Protein AF-A0A971F0G2-F1 (afdb_monomer)

Secondary structure (DSSP, 8-state):
---TTTT-----------S-EEPP----HHHHHHHHHHHHHHHHHHHHTTPPPEEEEPP-SEEPPHHHHHHHHHHHHHTSS-EEEEHHHHS-GGGS-TTTSBSSSS-B-HHHHHHHHHHHHHHHHHHH---PPTT--HHHHHHHHHHHHHHHT-

Solvent-accessible surface area (backbone atoms only — not comparable to full-atom values): 9104 Å² total; per-residue (Å²): 130,85,68,65,54,74,87,59,81,91,37,83,52,65,34,67,54,86,77,70,44,72,48,91,75,85,84,50,67,70,59,49,53,53,51,51,54,50,52,48,53,51,38,53,50,27,62,74,69,74,44,90,49,74,48,70,41,77,56,50,40,52,31,77,51,68,70,59,52,50,51,50,51,52,58,53,55,71,67,73,60,56,50,78,48,56,32,56,69,80,54,40,65,90,83,49,57,45,70,59,20,17,44,46,60,60,41,59,8,53,65,29,44,52,58,49,50,54,54,51,52,51,48,37,37,74,77,65,66,54,71,88,70,82,91,60,65,61,70,58,54,48,52,29,50,51,50,52,55,53,62,73,72,110

Nearest PDB structures (foldseek):
  1m0w-assembly1_A  TM=6.008E-01  e=3.424E+00  Saccharomyces cerevisiae
  5dn6-assembly1_A  TM=6.210E-01  e=9.211E+00  Paracoccus denitrificans
  1cnz-assembly1_B  TM=3.402E-01  e=2.462E+00  Salmonella enterica subsp. enterica serovar Typhimurium

Radius of gyration: 17.77 Å; Cα contacts (8 Å, |Δi|>4): 150; chains: 1; bounding box: 41×36×45 Å

Sequence (154 aa):
GTDINAGYTFLSGIEKQDEWVYRHVTFNEDEYIRNLEYLSKISDLCRQEEIELVFFIAPSFSRVEPSYLNRLSLDISALGYANYSDHNILYPQDNIDKSSHFFDILHFNCYGAKKYSEFLSELFVSDYGLSETEGENTALWQARADNFLYMLMQ

pLDDT: mean 92.65, std 4.65, range [65.44, 97.81]

Structure (mmCIF, N/CA/C/O backbone):
data_AF-A0A971F0G2-F1
#
_entry.id   AF-A0A971F0G2-F1
#
loop_
_atom_site.group_PDB
_atom_site.id
_atom_site.type_symbol
_atom_site.label_atom_id
_atom_site.label_alt_id
_atom_site.label_comp_id
_atom_site.label_asym_id
_atom_site.label_entity_id
_atom_site.label_seq_id
_atom_site.pdbx_PDB_ins_code
_atom_site.Cartn_x
_atom_site.Cartn_y
_atom_site.Cartn_z
_atom_site.occupancy
_atom_site.B_iso_or_equiv
_atom_site.auth_seq_id
_atom_site.auth_comp_id
_atom_site.auth_asym_id
_atom_site.auth_atom_id
_atom_site.pdbx_PDB_model_num
ATOM 1 N N . GLY A 1 1 ? 2.979 -10.123 24.899 1.00 65.44 1 GLY A N 1
ATOM 2 C CA . GLY A 1 1 ? 3.341 -8.737 25.253 1.00 65.44 1 GLY A CA 1
ATOM 3 C C . GLY A 1 1 ? 2.678 -7.805 24.267 1.00 65.44 1 GLY A C 1
ATOM 4 O O . GLY A 1 1 ? 2.283 -8.280 23.209 1.00 65.44 1 GLY A O 1
ATOM 5 N N . THR A 1 2 ? 2.516 -6.529 24.605 1.00 83.81 2 THR A N 1
ATOM 6 C CA . THR A 1 2 ? 2.000 -5.536 23.656 1.00 83.81 2 THR A CA 1
ATOM 7 C C . THR A 1 2 ? 3.009 -5.338 22.532 1.00 83.81 2 THR A C 1
ATOM 9 O O . THR A 1 2 ? 4.184 -5.106 22.804 1.00 83.81 2 THR A O 1
ATOM 12 N N . ASP A 1 3 ? 2.560 -5.454 21.285 1.00 91.06 3 ASP A N 1
ATOM 13 C CA . ASP A 1 3 ? 3.394 -5.160 20.125 1.00 91.06 3 ASP A CA 1
ATOM 14 C C . ASP A 1 3 ? 3.617 -3.642 20.016 1.00 91.06 3 ASP A C 1
ATOM 16 O O . ASP A 1 3 ? 2.683 -2.875 19.743 1.00 91.06 3 ASP A O 1
ATOM 20 N N . ILE A 1 4 ? 4.860 -3.218 20.270 1.00 94.12 4 ILE A N 1
ATOM 21 C CA . ILE A 1 4 ? 5.289 -1.814 20.231 1.00 94.12 4 ILE A CA 1
ATOM 22 C C . ILE A 1 4 ? 5.387 -1.264 18.805 1.00 94.12 4 ILE A C 1
ATOM 24 O O . ILE A 1 4 ? 5.441 -0.054 18.624 1.00 94.12 4 ILE A O 1
ATOM 28 N N . ASN A 1 5 ? 5.372 -2.132 17.794 1.00 91.44 5 ASN A N 1
ATOM 29 C CA . ASN A 1 5 ? 5.403 -1.719 16.399 1.00 91.44 5 ASN A CA 1
ATOM 30 C C . ASN A 1 5 ? 4.021 -1.778 15.741 1.00 91.44 5 ASN A C 1
ATOM 32 O O . ASN A 1 5 ? 3.866 -1.268 14.639 1.00 91.44 5 ASN A O 1
ATOM 36 N N . ALA A 1 6 ? 3.014 -2.376 16.387 1.00 90.25 6 ALA A N 1
ATOM 37 C CA . ALA A 1 6 ? 1.682 -2.567 15.803 1.00 90.25 6 ALA A CA 1
ATOM 38 C C . ALA A 1 6 ? 1.731 -3.214 14.400 1.00 90.25 6 ALA A C 1
ATOM 40 O O . ALA A 1 6 ? 1.070 -2.762 13.469 1.00 90.25 6 ALA A O 1
ATOM 41 N N . GLY A 1 7 ? 2.567 -4.241 14.235 1.00 89.75 7 GLY A N 1
ATOM 42 C CA . GLY A 1 7 ? 2.808 -4.920 12.963 1.00 89.75 7 GLY A CA 1
ATOM 43 C C . GLY A 1 7 ? 3.747 -4.184 12.000 1.00 89.75 7 GLY A C 1
ATOM 44 O O . GLY A 1 7 ? 4.061 -4.719 10.939 1.00 89.75 7 GLY A O 1
ATOM 45 N N . TYR A 1 8 ? 4.235 -2.988 12.345 1.00 91.00 8 TYR A N 1
ATOM 46 C CA . TYR A 1 8 ? 5.175 -2.241 11.514 1.00 91.00 8 TYR A CA 1
ATOM 47 C C . TYR A 1 8 ? 6.570 -2.887 11.497 1.00 91.00 8 TYR A C 1
ATOM 49 O O . TYR A 1 8 ? 7.136 -3.234 12.534 1.00 91.00 8 TYR A O 1
ATOM 57 N N . THR A 1 9 ? 7.161 -3.002 10.307 1.00 92.69 9 THR A N 1
ATOM 58 C CA . THR A 1 9 ? 8.561 -3.413 10.138 1.00 92.69 9 THR A CA 1
ATOM 59 C C . THR A 1 9 ? 9.401 -2.180 9.830 1.00 92.69 9 THR A C 1
ATOM 61 O O . THR A 1 9 ? 9.249 -1.574 8.771 1.00 92.69 9 THR A O 1
ATOM 64 N N . PHE A 1 10 ? 10.286 -1.799 10.753 1.00 93.69 10 PHE A N 1
ATOM 65 C CA . PHE A 1 10 ? 11.157 -0.642 10.566 1.00 93.69 10 PHE A CA 1
ATOM 66 C C . PHE A 1 10 ? 12.281 -0.963 9.573 1.00 93.69 10 PHE A C 1
ATOM 68 O O . PHE A 1 10 ? 13.113 -1.834 9.821 1.00 93.69 10 PHE A O 1
ATOM 75 N N . LEU A 1 11 ? 12.309 -0.227 8.462 1.00 95.38 11 LEU A N 1
ATOM 76 C CA . LEU A 1 11 ? 13.329 -0.315 7.421 1.00 95.38 11 LEU A CA 1
ATOM 77 C C . LEU A 1 11 ? 13.944 1.073 7.232 1.00 95.38 11 LEU A C 1
ATOM 79 O O . LEU A 1 11 ? 13.264 1.969 6.747 1.00 95.38 11 LEU A O 1
ATOM 83 N N . SER A 1 12 ? 15.207 1.271 7.612 1.00 95.44 12 SER A N 1
ATOM 84 C CA . SER A 1 12 ? 15.922 2.552 7.439 1.00 95.44 12 SER A CA 1
ATOM 85 C C . SER A 1 12 ? 16.912 2.560 6.275 1.00 95.44 12 SER A C 1
ATOM 87 O O . SER A 1 12 ? 17.456 3.612 5.945 1.00 95.44 12 SER A O 1
ATOM 89 N N . GLY A 1 13 ? 17.150 1.402 5.650 1.00 96.38 13 GLY A N 1
ATOM 90 C CA . GLY A 1 13 ? 18.004 1.294 4.470 1.00 96.38 13 GLY A CA 1
ATOM 91 C C . GLY A 1 13 ? 17.521 2.215 3.349 1.00 96.38 13 GLY A C 1
ATOM 92 O O . GLY A 1 13 ? 16.318 2.381 3.144 1.00 96.38 13 GLY A O 1
ATOM 93 N N . ILE A 1 14 ? 18.472 2.829 2.648 1.00 97.06 14 ILE A N 1
ATOM 94 C CA . ILE A 1 14 ? 18.205 3.694 1.502 1.00 97.06 14 ILE A CA 1
ATOM 95 C C . ILE A 1 14 ? 18.793 3.031 0.264 1.00 97.06 14 ILE A C 1
ATOM 97 O O . ILE A 1 14 ? 20.012 2.898 0.144 1.00 97.06 14 ILE A O 1
ATOM 101 N N . GLU A 1 15 ? 17.921 2.678 -0.670 1.00 97.06 15 GLU A N 1
ATOM 102 C CA . GLU A 1 15 ? 18.293 2.307 -2.026 1.00 97.06 15 GLU A CA 1
ATOM 103 C C . GLU A 1 15 ? 17.760 3.369 -2.985 1.00 97.06 15 GLU A C 1
ATOM 105 O O . GLU A 1 15 ? 16.548 3.528 -3.164 1.00 97.06 15 GLU A O 1
ATOM 110 N N . LYS A 1 16 ? 18.681 4.115 -3.600 1.00 96.44 16 LYS A N 1
ATOM 111 C CA . LYS A 1 16 ? 18.331 5.113 -4.608 1.00 96.44 16 LYS A CA 1
ATOM 112 C C . LYS A 1 16 ? 17.656 4.426 -5.795 1.00 96.44 16 LYS A C 1
ATOM 114 O O . LYS A 1 16 ? 18.217 3.508 -6.382 1.00 96.44 16 LYS A O 1
ATOM 119 N N . GLN A 1 17 ? 16.512 4.966 -6.190 1.00 95.50 17 GLN A N 1
ATOM 120 C CA . GLN A 1 17 ? 15.766 4.561 -7.371 1.00 95.50 17 GLN A CA 1
ATOM 121 C C . GLN A 1 17 ? 16.027 5.528 -8.536 1.00 95.50 17 GLN A C 1
ATOM 123 O O . GLN A 1 17 ? 16.241 6.730 -8.335 1.00 95.50 17 GLN A O 1
ATOM 128 N N . ASP A 1 18 ? 15.997 5.002 -9.761 1.00 91.38 18 ASP A N 1
ATOM 129 C CA . ASP A 1 18 ? 16.176 5.780 -10.990 1.00 91.38 18 ASP A CA 1
ATOM 130 C C . ASP A 1 18 ? 14.828 6.071 -11.664 1.00 91.38 18 ASP A C 1
ATOM 132 O O . ASP A 1 18 ? 14.081 6.925 -11.188 1.00 91.38 18 ASP A O 1
ATOM 136 N N . GLU A 1 19 ? 14.519 5.411 -12.776 1.00 90.94 19 GLU A N 1
ATOM 137 C CA . GLU A 1 19 ? 13.205 5.454 -13.414 1.00 90.94 19 GLU A CA 1
ATOM 138 C C . GLU A 1 19 ? 12.422 4.202 -13.033 1.00 90.94 19 GLU A C 1
ATOM 140 O O . GLU A 1 19 ? 13.000 3.146 -12.764 1.00 90.94 19 GLU A O 1
ATOM 145 N N . TRP A 1 20 ? 11.097 4.315 -12.998 1.00 92.56 20 TRP A N 1
ATOM 146 C CA . TRP A 1 20 ? 10.272 3.137 -12.779 1.00 92.56 20 TRP A CA 1
ATOM 147 C C . TRP A 1 20 ? 10.340 2.210 -13.996 1.00 92.56 20 TRP A C 1
ATOM 149 O O . TRP A 1 20 ? 10.495 2.642 -15.139 1.00 92.56 20 TRP A O 1
ATOM 159 N N . VAL A 1 21 ? 10.185 0.917 -13.742 1.00 94.94 21 VAL A N 1
ATOM 160 C CA . VAL A 1 21 ? 10.173 -0.134 -14.758 1.00 94.94 21 VAL A CA 1
ATOM 161 C C . VAL A 1 21 ? 8.934 -0.996 -14.591 1.00 94.94 21 VAL A C 1
ATOM 163 O O . VAL A 1 21 ? 8.410 -1.136 -13.485 1.00 94.94 21 VAL A O 1
ATOM 166 N N . TYR A 1 22 ? 8.471 -1.612 -15.676 1.00 95.69 22 TYR A N 1
ATOM 167 C CA . TYR A 1 22 ? 7.523 -2.712 -15.552 1.00 95.69 22 TYR A CA 1
ATOM 168 C C . TYR A 1 22 ? 8.260 -3.967 -15.103 1.00 95.69 22 TYR A C 1
ATOM 170 O O . TYR A 1 22 ? 9.255 -4.380 -15.701 1.00 95.69 22 TYR A O 1
ATOM 178 N N . ARG A 1 23 ? 7.776 -4.563 -14.018 1.00 92.25 23 ARG A N 1
ATOM 179 C CA . ARG A 1 23 ? 8.337 -5.783 -13.457 1.00 92.25 23 ARG A CA 1
ATOM 180 C C . ARG A 1 23 ? 7.974 -6.965 -14.343 1.00 92.25 23 ARG A C 1
ATOM 182 O O . ARG A 1 23 ? 6.845 -7.066 -14.822 1.00 92.25 23 ARG A O 1
ATOM 189 N N . HIS A 1 24 ? 8.908 -7.894 -14.511 1.00 90.50 24 HIS A N 1
ATOM 190 C CA . HIS A 1 24 ? 8.592 -9.152 -15.170 1.00 90.50 24 HIS A CA 1
ATOM 191 C C . HIS A 1 24 ? 7.642 -9.966 -14.285 1.00 90.50 24 HIS A C 1
ATOM 193 O O . HIS A 1 24 ? 7.992 -10.341 -13.166 1.00 90.50 24 HIS A O 1
ATOM 199 N N . VAL A 1 25 ? 6.439 -10.233 -14.788 1.00 87.19 25 VAL A N 1
ATOM 200 C CA . VAL A 1 25 ? 5.451 -11.082 -14.121 1.00 87.19 25 VAL A CA 1
ATOM 201 C C . VAL A 1 25 ? 5.457 -12.443 -14.803 1.00 87.19 25 VAL A C 1
ATOM 203 O O . VAL A 1 25 ? 5.075 -12.565 -15.966 1.00 87.19 25 VAL A O 1
ATOM 206 N N . THR A 1 26 ? 5.868 -13.480 -14.076 1.00 91.38 26 THR A N 1
ATOM 207 C CA . THR A 1 26 ? 5.596 -14.862 -14.482 1.00 91.38 26 THR A CA 1
ATOM 208 C C . THR A 1 26 ? 4.176 -15.194 -14.050 1.00 91.38 26 THR A C 1
ATOM 210 O O . THR A 1 26 ? 3.933 -15.513 -12.889 1.00 91.38 26 THR A O 1
ATOM 213 N N . PHE A 1 27 ? 3.223 -15.039 -14.967 1.00 91.12 27 PHE A N 1
ATOM 214 C CA . PHE A 1 27 ? 1.820 -15.270 -14.652 1.00 91.12 27 PHE A CA 1
ATOM 215 C C . PHE A 1 27 ? 1.564 -16.757 -14.385 1.00 91.12 27 PHE A C 1
ATOM 217 O O . PHE A 1 27 ? 1.852 -17.608 -15.226 1.00 91.12 27 PHE A O 1
ATOM 224 N N . ASN A 1 28 ? 1.000 -17.049 -13.216 1.00 95.19 28 ASN A N 1
ATOM 225 C CA . ASN A 1 28 ? 0.535 -18.371 -12.829 1.00 95.19 28 ASN A CA 1
ATOM 226 C C . ASN A 1 28 ? -0.981 -18.306 -12.620 1.00 95.19 28 ASN A C 1
ATOM 228 O O . ASN A 1 28 ? -1.458 -17.642 -11.700 1.00 95.19 28 ASN A O 1
ATOM 232 N N . GLU A 1 29 ? -1.727 -18.974 -13.497 1.00 95.31 29 GLU A N 1
ATOM 233 C CA . GLU A 1 29 ? -3.189 -18.928 -13.493 1.00 95.31 29 GLU A CA 1
ATOM 234 C C . GLU A 1 29 ? -3.796 -19.580 -12.246 1.00 95.31 29 GLU A C 1
ATOM 236 O O . GLU A 1 29 ? -4.698 -19.001 -11.644 1.00 95.31 29 GLU A O 1
ATOM 241 N N . ASP A 1 30 ? -3.255 -20.715 -11.797 1.00 97.81 30 ASP A N 1
ATOM 242 C CA . ASP A 1 30 ? -3.746 -21.418 -10.606 1.00 97.81 30 ASP A CA 1
ATOM 243 C C . ASP A 1 30 ? -3.546 -20.573 -9.341 1.00 97.81 30 ASP A C 1
ATOM 245 O O . ASP A 1 30 ? -4.424 -20.485 -8.480 1.00 97.81 30 ASP A O 1
ATOM 249 N N . GLU A 1 31 ? -2.392 -19.911 -9.227 1.00 96.94 31 GLU A N 1
ATOM 250 C CA . GLU A 1 31 ? -2.120 -18.995 -8.119 1.00 96.94 31 GLU A CA 1
ATOM 251 C C . GLU A 1 31 ? -3.012 -17.754 -8.176 1.00 96.94 31 GLU A C 1
ATOM 253 O O . GLU A 1 31 ? -3.516 -17.312 -7.142 1.00 96.94 31 GLU A O 1
ATOM 258 N N . TYR A 1 32 ? -3.249 -17.219 -9.372 1.00 95.94 32 TYR A N 1
ATOM 259 C CA . TYR A 1 32 ? -4.140 -16.084 -9.564 1.00 95.94 32 TYR A CA 1
ATOM 260 C C . TYR A 1 32 ? -5.577 -16.408 -9.140 1.00 95.94 32 TYR A C 1
ATOM 262 O O . TYR A 1 32 ? -6.161 -15.665 -8.350 1.00 95.94 32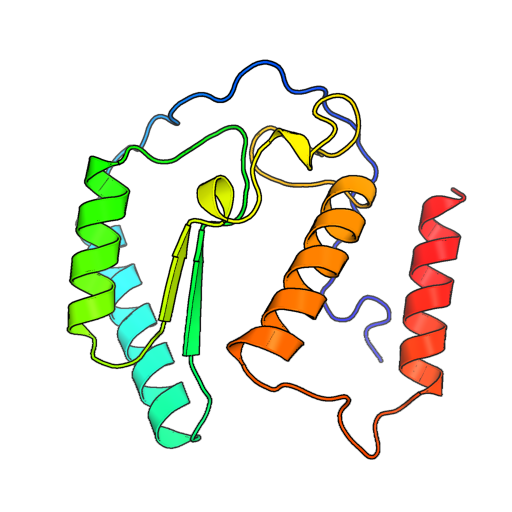 TYR A O 1
ATOM 270 N N . ILE A 1 33 ? -6.121 -17.543 -9.593 1.00 96.12 33 ILE A N 1
ATOM 271 C CA . ILE A 1 33 ? -7.464 -18.011 -9.220 1.00 96.12 33 ILE A CA 1
ATOM 272 C C . ILE A 1 33 ? -7.551 -18.221 -7.709 1.00 96.12 33 ILE A C 1
ATOM 274 O O . ILE A 1 33 ? -8.469 -17.710 -7.070 1.00 96.12 33 ILE A O 1
ATOM 278 N N . ARG A 1 34 ? -6.557 -18.885 -7.108 1.00 97.69 34 ARG A N 1
ATOM 279 C CA . ARG A 1 34 ? -6.504 -19.076 -5.654 1.00 97.69 34 ARG A CA 1
ATOM 280 C C . ARG A 1 34 ? -6.499 -17.742 -4.902 1.00 97.69 34 ARG A C 1
ATOM 282 O O . ARG A 1 34 ? -7.178 -17.607 -3.888 1.00 97.69 34 ARG A O 1
ATOM 289 N N . ASN A 1 35 ? -5.750 -16.748 -5.376 1.00 96.31 35 ASN A N 1
ATOM 290 C CA . ASN A 1 35 ? -5.720 -15.426 -4.752 1.00 96.31 35 ASN A CA 1
ATOM 291 C C . ASN A 1 35 ? -7.075 -14.712 -4.878 1.00 96.31 35 ASN A C 1
ATOM 293 O O . ASN A 1 35 ? -7.534 -14.128 -3.898 1.00 96.31 35 ASN A O 1
ATOM 297 N N . LEU A 1 36 ? -7.756 -14.821 -6.025 1.00 95.38 36 LEU A N 1
ATOM 298 C CA . LEU A 1 36 ? -9.120 -14.305 -6.192 1.00 95.38 36 LEU A CA 1
ATOM 299 C C . LEU A 1 36 ? -10.122 -14.985 -5.247 1.00 95.38 36 LEU A C 1
ATOM 301 O O . LEU A 1 36 ? -10.965 -14.304 -4.667 1.00 95.38 36 LEU A O 1
ATOM 305 N N . GLU A 1 37 ? -10.008 -16.295 -5.015 1.00 96.25 37 GLU A N 1
ATOM 306 C CA . GLU A 1 37 ? -10.850 -16.993 -4.032 1.00 96.25 37 GLU A CA 1
ATOM 307 C C . GLU A 1 37 ? -10.663 -16.433 -2.614 1.00 96.25 37 GLU A C 1
ATOM 309 O O . GLU A 1 37 ? -11.630 -16.290 -1.864 1.00 96.25 37 GLU A O 1
ATOM 314 N N . TYR A 1 38 ? -9.429 -16.099 -2.224 1.00 96.50 38 TYR A N 1
ATOM 315 C CA . TYR A 1 38 ? -9.172 -15.466 -0.930 1.00 96.50 38 TYR A CA 1
ATOM 316 C C . TYR A 1 38 ? -9.668 -14.021 -0.874 1.00 96.50 38 TYR A C 1
ATOM 318 O O . TYR A 1 38 ? -10.232 -13.632 0.148 1.00 96.50 38 TYR A O 1
ATOM 326 N N . LEU A 1 39 ? -9.541 -13.253 -1.958 1.00 94.62 39 LEU A N 1
ATOM 327 C CA . LEU A 1 39 ? -10.135 -11.916 -2.043 1.00 94.62 39 LEU A CA 1
ATOM 328 C C . LEU A 1 39 ? -11.662 -11.968 -1.909 1.00 94.62 39 LEU A C 1
ATOM 330 O O . LEU A 1 39 ? -12.231 -11.143 -1.195 1.00 94.62 39 LEU A O 1
ATOM 334 N N . SER A 1 40 ? -12.320 -12.972 -2.497 1.00 94.56 40 SER A N 1
ATOM 335 C CA . SER A 1 40 ? -13.757 -13.202 -2.302 1.00 94.56 40 SER A CA 1
ATOM 336 C C . SER A 1 40 ? -14.085 -13.490 -0.837 1.00 94.56 40 SER A C 1
ATOM 338 O O . SER A 1 40 ? -14.992 -12.874 -0.291 1.00 94.56 40 SER A O 1
ATOM 340 N N . LYS A 1 41 ? -13.321 -14.362 -0.163 1.00 96.19 41 LYS A N 1
ATOM 341 C CA . LYS A 1 41 ? -13.534 -14.673 1.266 1.00 96.19 41 LYS A CA 1
ATOM 342 C C . LYS A 1 41 ? -13.362 -13.447 2.165 1.00 96.19 41 LYS A C 1
ATOM 344 O O . LYS A 1 41 ? -14.132 -13.280 3.105 1.00 96.19 41 LYS A O 1
ATOM 349 N N . ILE A 1 42 ? -12.371 -12.599 1.881 1.00 95.31 42 ILE A N 1
ATOM 350 C CA . ILE A 1 42 ? -12.167 -11.330 2.596 1.00 95.31 42 ILE A CA 1
ATOM 351 C C . ILE A 1 42 ? -13.351 -10.393 2.342 1.00 95.31 42 ILE A C 1
ATOM 353 O O . ILE A 1 42 ? -13.895 -9.838 3.289 1.00 95.31 42 ILE A O 1
ATOM 357 N N . SER A 1 43 ? -13.795 -10.275 1.089 1.00 94.25 43 SER A N 1
ATOM 358 C CA . SER A 1 43 ? -14.943 -9.439 0.712 1.00 94.25 43 SER A CA 1
ATOM 359 C C . SER A 1 43 ? -16.234 -9.891 1.392 1.00 94.25 43 SER A C 1
ATOM 361 O O . SER A 1 43 ? -16.989 -9.059 1.889 1.00 94.25 43 SER A O 1
ATOM 363 N N . ASP A 1 44 ? -16.474 -11.200 1.464 1.00 94.88 44 ASP A N 1
ATOM 364 C CA . ASP A 1 44 ? -17.641 -11.761 2.143 1.00 94.88 44 ASP A CA 1
ATOM 365 C C . ASP A 1 44 ? -17.594 -11.515 3.652 1.00 94.88 44 ASP A C 1
ATOM 367 O O . ASP A 1 44 ? -18.614 -11.135 4.225 1.00 94.88 44 ASP A O 1
ATOM 371 N N . LEU A 1 45 ? -16.426 -11.670 4.285 1.00 96.38 45 LEU A N 1
ATOM 372 C CA . LEU A 1 45 ? -16.250 -11.358 5.704 1.00 96.38 45 LEU A CA 1
ATOM 373 C C . LEU A 1 45 ? -16.481 -9.869 5.979 1.00 96.38 45 LEU A C 1
ATOM 375 O O . LEU A 1 45 ? -17.253 -9.525 6.866 1.00 96.38 45 LEU A O 1
ATOM 379 N N . CYS A 1 46 ? -15.863 -8.982 5.197 1.00 95.31 46 CYS A N 1
ATOM 380 C CA . CYS A 1 46 ? -16.056 -7.542 5.338 1.00 95.31 46 CYS A CA 1
ATOM 381 C C . CYS A 1 46 ? -17.532 -7.159 5.171 1.00 95.31 46 CYS A C 1
ATOM 383 O O . CYS A 1 46 ? -18.058 -6.397 5.971 1.00 95.31 46 CYS A O 1
ATOM 385 N N . ARG A 1 47 ? -18.241 -7.765 4.210 1.00 93.12 47 ARG A N 1
ATOM 386 C CA . ARG A 1 47 ? -19.684 -7.553 4.036 1.00 93.12 47 ARG A CA 1
ATOM 387 C C . ARG A 1 47 ? -20.501 -8.047 5.235 1.00 93.12 47 ARG A C 1
ATOM 389 O O . ARG A 1 47 ? -21.466 -7.389 5.606 1.00 93.12 47 ARG A O 1
ATOM 396 N N . GLN A 1 48 ? -20.154 -9.202 5.807 1.00 96.12 48 GLN A N 1
ATOM 397 C CA . GLN A 1 48 ? -20.832 -9.774 6.980 1.00 96.12 48 GLN A CA 1
ATOM 398 C C . GLN A 1 48 ? -20.649 -8.918 8.236 1.00 96.12 48 GLN A C 1
ATOM 400 O O . GLN A 1 48 ? -21.589 -8.780 9.011 1.00 96.12 48 GLN A O 1
ATOM 405 N N . GLU A 1 49 ? -19.461 -8.342 8.406 1.00 96.81 49 GLU A N 1
ATOM 406 C CA . GLU A 1 49 ? -19.081 -7.533 9.568 1.00 96.81 49 GLU A CA 1
ATOM 407 C C . GLU A 1 49 ? -19.292 -6.024 9.342 1.00 96.81 49 GLU A C 1
ATOM 409 O O . GLU A 1 49 ? -18.851 -5.214 10.152 1.00 96.81 49 GLU A O 1
ATOM 414 N N . GLU A 1 50 ? -19.940 -5.637 8.237 1.00 93.56 50 GLU A N 1
ATOM 415 C CA . GLU A 1 50 ? -20.191 -4.237 7.857 1.00 93.56 50 GLU A CA 1
ATOM 416 C C . GLU A 1 50 ? -18.906 -3.377 7.780 1.00 93.56 50 GLU A C 1
ATOM 418 O O . GLU A 1 50 ? -18.911 -2.180 8.060 1.00 93.56 50 GLU A O 1
ATOM 423 N N . ILE A 1 51 ? -17.790 -3.985 7.364 1.00 92.75 51 ILE A N 1
ATOM 424 C CA . ILE A 1 51 ? -16.485 -3.339 7.177 1.00 92.75 51 ILE A CA 1
ATOM 425 C C . ILE A 1 51 ? -16.354 -2.868 5.731 1.00 92.75 51 ILE A C 1
ATOM 427 O O . ILE A 1 51 ? -16.336 -3.682 4.807 1.00 92.75 51 ILE A O 1
ATOM 431 N N . GLU A 1 52 ? -16.165 -1.567 5.522 1.00 90.56 52 GLU A N 1
ATOM 432 C CA . GLU A 1 52 ? -15.842 -1.050 4.194 1.00 90.56 52 GLU A CA 1
ATOM 433 C C . GLU A 1 52 ? -14.483 -1.576 3.712 1.00 90.56 52 GLU A C 1
ATOM 435 O O . GLU A 1 52 ? -13.441 -1.354 4.332 1.00 90.56 52 GLU A O 1
ATOM 440 N N . LEU A 1 53 ? -14.501 -2.297 2.588 1.00 92.56 53 LEU A N 1
ATOM 441 C CA . LEU A 1 53 ? -13.311 -2.896 1.998 1.00 92.56 53 LEU A CA 1
ATOM 442 C C . LEU A 1 53 ? -12.745 -2.016 0.880 1.00 92.56 53 LEU A C 1
ATOM 444 O O . LEU A 1 53 ? -13.439 -1.651 -0.071 1.00 92.56 53 LEU A O 1
ATOM 448 N N . VAL A 1 54 ? -11.447 -1.734 0.966 1.00 91.50 54 VAL A N 1
ATOM 449 C CA . VAL A 1 54 ? -10.705 -0.929 -0.007 1.00 91.50 54 VAL A CA 1
ATOM 450 C C . VAL A 1 54 ? -9.455 -1.687 -0.435 1.00 91.50 54 VAL A C 1
ATOM 452 O O . VAL A 1 54 ? -8.637 -2.086 0.393 1.00 91.50 54 VAL A O 1
ATOM 455 N N . PHE A 1 55 ? -9.285 -1.857 -1.740 1.00 93.19 55 PHE A N 1
ATOM 456 C CA . PHE A 1 55 ? -8.077 -2.377 -2.360 1.00 93.19 55 PHE A CA 1
ATOM 457 C C . PHE A 1 55 ? -7.288 -1.246 -3.005 1.00 93.19 55 PHE A C 1
ATOM 459 O O . PHE A 1 55 ? -7.850 -0.350 -3.628 1.00 93.19 55 PHE A O 1
ATOM 466 N N . PHE A 1 56 ? -5.965 -1.319 -2.927 1.00 93.94 56 PHE A N 1
ATOM 467 C CA . PHE A 1 56 ? -5.117 -0.400 -3.666 1.00 93.94 56 PHE A CA 1
ATOM 468 C C . PHE A 1 56 ? -3.803 -1.046 -4.092 1.00 93.94 56 PHE A C 1
ATOM 470 O O . PHE A 1 56 ? -3.319 -1.994 -3.471 1.00 93.94 56 PHE A O 1
ATOM 477 N N . ILE A 1 57 ? -3.204 -0.503 -5.149 1.00 94.75 57 ILE A N 1
ATOM 478 C CA . ILE A 1 57 ? -1.833 -0.827 -5.548 1.00 94.75 57 ILE A CA 1
ATOM 479 C C . ILE A 1 57 ? -0.889 0.155 -4.863 1.00 94.75 57 ILE A C 1
ATOM 481 O O . ILE A 1 57 ? -0.940 1.354 -5.134 1.00 94.75 57 ILE A O 1
ATOM 485 N N . ALA A 1 58 ? -0.019 -0.347 -3.987 1.00 93.50 58 ALA A N 1
ATOM 486 C CA . ALA A 1 58 ? 0.981 0.477 -3.318 1.00 93.50 58 ALA A CA 1
ATOM 487 C C . ALA A 1 58 ? 1.965 1.114 -4.330 1.00 93.50 58 ALA A C 1
ATOM 489 O O . ALA A 1 58 ? 2.310 0.481 -5.342 1.00 93.50 58 ALA A O 1
ATOM 490 N N . PRO A 1 59 ? 2.447 2.348 -4.079 1.00 94.31 59 PRO A N 1
ATOM 491 C CA . PRO A 1 59 ? 3.466 2.965 -4.916 1.00 94.31 59 PRO A CA 1
ATOM 492 C C . PRO A 1 59 ? 4.748 2.126 -4.955 1.00 94.31 59 PRO A C 1
ATOM 494 O O . PRO A 1 59 ? 5.244 1.693 -3.919 1.00 94.31 59 PRO A O 1
ATOM 497 N N . SER A 1 60 ? 5.299 1.909 -6.149 1.00 93.81 60 SER A N 1
ATOM 498 C CA . SER A 1 60 ? 6.572 1.201 -6.337 1.00 93.81 60 SER A CA 1
ATOM 499 C C . SER A 1 60 ? 7.285 1.651 -7.614 1.00 93.81 60 SER A C 1
ATOM 501 O O . SER A 1 60 ? 6.660 2.148 -8.558 1.00 93.81 60 SER A O 1
ATOM 503 N N . PHE A 1 61 ? 8.607 1.461 -7.662 1.00 93.56 61 PHE A N 1
ATOM 504 C CA . PHE A 1 61 ? 9.401 1.670 -8.880 1.00 93.56 61 PHE A CA 1
ATOM 505 C C . PHE A 1 61 ? 9.407 0.435 -9.787 1.00 93.56 61 PHE A C 1
ATOM 507 O O . PHE A 1 61 ? 9.671 0.546 -10.979 1.00 93.56 61 PHE A O 1
ATOM 514 N N . SER A 1 62 ? 9.036 -0.728 -9.259 1.00 94.69 62 SER A N 1
ATOM 515 C CA . SER A 1 62 ? 8.816 -1.962 -10.011 1.00 94.69 62 SER A CA 1
ATOM 516 C C . SER A 1 62 ? 7.312 -2.153 -10.231 1.00 94.69 62 SER A C 1
ATOM 518 O O . SER A 1 62 ? 6.618 -2.796 -9.446 1.00 94.69 62 SER A O 1
ATOM 520 N N . ARG A 1 63 ? 6.762 -1.537 -11.279 1.00 94.06 63 ARG A N 1
ATOM 521 C CA . ARG A 1 63 ? 5.314 -1.442 -11.529 1.00 94.06 63 ARG A CA 1
ATOM 522 C C . ARG A 1 63 ? 4.759 -2.671 -12.239 1.00 94.06 63 ARG A C 1
ATOM 524 O O . ARG A 1 63 ? 5.479 -3.396 -12.917 1.00 94.06 63 ARG A O 1
ATOM 531 N N . VAL A 1 64 ? 3.461 -2.902 -12.094 1.00 93.44 64 VAL A N 1
ATOM 532 C CA . VAL A 1 64 ? 2.7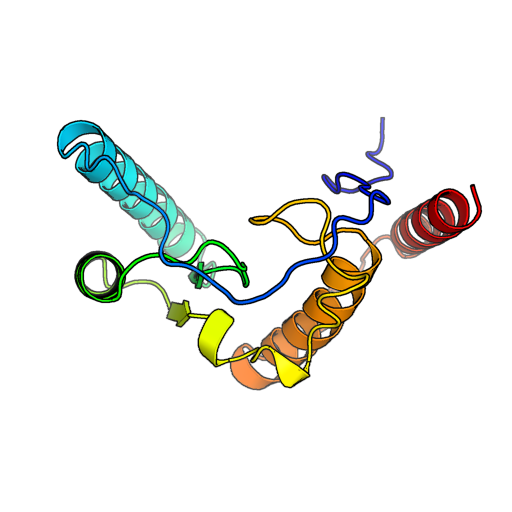35 -3.949 -12.826 1.00 93.44 64 VAL A CA 1
ATOM 533 C C . VAL A 1 64 ? 2.248 -3.379 -14.161 1.00 93.44 64 VAL A C 1
ATOM 535 O O . VAL A 1 64 ? 1.878 -2.208 -14.231 1.00 93.44 64 VAL A O 1
ATOM 538 N N . GLU A 1 65 ? 2.270 -4.177 -15.232 1.00 94.56 65 GLU A N 1
ATOM 539 C CA . GLU A 1 65 ? 1.797 -3.710 -16.540 1.00 94.56 65 GLU A CA 1
ATOM 540 C C . GLU A 1 65 ? 0.289 -3.389 -16.536 1.00 94.56 65 GLU A C 1
ATOM 542 O O . GLU A 1 65 ? -0.492 -4.088 -15.878 1.00 94.56 65 GLU A O 1
ATOM 547 N N . PRO A 1 66 ? -0.160 -2.396 -17.332 1.00 94.06 66 PRO A N 1
ATOM 548 C CA . PRO A 1 66 ? -1.565 -1.989 -17.374 1.00 94.06 66 PRO A CA 1
ATOM 549 C C . PRO A 1 66 ? -2.545 -3.110 -17.742 1.00 94.06 66 PRO A C 1
ATOM 551 O O . PRO A 1 66 ? -3.683 -3.096 -17.287 1.00 94.06 66 PRO A O 1
ATOM 554 N N . SER A 1 67 ? -2.124 -4.095 -18.540 1.00 94.25 67 SER A N 1
ATOM 555 C CA . SER A 1 67 ? -2.956 -5.245 -18.925 1.00 94.25 67 SER A CA 1
ATOM 556 C C . SER A 1 67 ? -3.362 -6.096 -17.714 1.00 94.25 67 SER A C 1
ATOM 558 O O . SER A 1 67 ? -4.536 -6.443 -17.572 1.00 94.25 67 SER A O 1
ATOM 560 N N . TYR A 1 68 ? -2.420 -6.377 -16.809 1.00 94.12 68 TYR A N 1
ATOM 561 C CA . TYR A 1 68 ? -2.681 -7.101 -15.564 1.00 94.12 68 TYR A CA 1
ATOM 562 C C . TYR A 1 68 ? -3.502 -6.265 -14.585 1.00 94.12 68 TYR A C 1
ATOM 564 O O . TYR A 1 68 ? -4.415 -6.799 -13.961 1.00 94.12 68 TYR A O 1
ATOM 572 N N . LEU A 1 69 ? -3.222 -4.962 -14.478 1.00 93.75 69 LEU A N 1
ATOM 573 C CA . LEU A 1 69 ? -4.004 -4.057 -13.630 1.00 93.75 69 LEU A CA 1
ATOM 574 C C . LEU A 1 69 ? -5.453 -3.937 -14.113 1.00 93.75 69 LEU A C 1
ATOM 576 O O . LEU A 1 69 ? -6.369 -3.931 -13.296 1.00 93.75 69 LEU A O 1
ATOM 580 N N . ASN A 1 70 ? -5.674 -3.904 -15.429 1.00 94.44 70 ASN A N 1
ATOM 581 C CA . ASN A 1 70 ? -7.012 -3.890 -16.011 1.00 94.44 70 ASN A CA 1
ATOM 582 C C . ASN A 1 70 ? -7.763 -5.197 -15.724 1.00 94.44 70 ASN A C 1
ATOM 584 O O . ASN A 1 70 ? -8.916 -5.157 -15.306 1.00 94.44 70 ASN A O 1
ATOM 588 N N . ARG A 1 71 ? -7.104 -6.356 -15.882 1.00 94.31 71 ARG A N 1
ATOM 589 C CA . ARG A 1 71 ? -7.693 -7.650 -15.501 1.00 94.31 71 ARG A CA 1
ATOM 590 C C . ARG A 1 71 ? -8.066 -7.672 -14.017 1.00 94.31 71 ARG A C 1
ATOM 592 O O . ARG A 1 71 ? -9.211 -7.951 -13.690 1.00 94.31 71 ARG A O 1
ATOM 599 N N . LEU A 1 72 ? -7.129 -7.309 -13.139 1.00 93.75 72 LEU A N 1
ATOM 600 C CA . LEU A 1 72 ? -7.354 -7.271 -11.694 1.00 93.75 72 LEU A CA 1
ATOM 601 C C . LEU A 1 72 ? -8.503 -6.330 -11.315 1.00 93.75 72 LEU A C 1
ATOM 603 O O . LEU A 1 72 ? -9.326 -6.684 -10.480 1.00 93.75 72 LEU A O 1
ATOM 607 N N . SER A 1 73 ? -8.585 -5.157 -11.944 1.00 93.62 73 SER A N 1
ATOM 608 C CA . SER A 1 73 ? -9.665 -4.199 -11.707 1.00 93.62 73 SER A CA 1
ATOM 609 C C . SER A 1 73 ? -11.034 -4.766 -12.091 1.00 93.62 73 SER A C 1
ATOM 611 O O . SER A 1 73 ? -11.987 -4.609 -11.326 1.00 93.62 73 SER A O 1
ATOM 613 N N . LEU A 1 74 ? -11.139 -5.458 -13.232 1.00 94.56 74 LEU A N 1
ATOM 614 C CA . LEU A 1 74 ? -12.374 -6.127 -13.652 1.00 94.56 74 LEU A CA 1
ATOM 615 C C . LEU A 1 74 ? -12.762 -7.253 -12.686 1.00 94.56 74 LEU A C 1
ATOM 617 O O . LEU A 1 74 ? -13.921 -7.328 -12.282 1.00 94.56 74 LEU A O 1
ATOM 621 N N . ASP A 1 75 ? -11.796 -8.078 -12.281 1.00 94.88 75 ASP A N 1
ATOM 622 C CA . ASP A 1 75 ? -12.033 -9.209 -11.381 1.00 94.88 75 ASP A CA 1
ATOM 623 C C . ASP A 1 75 ? -12.426 -8.737 -9.967 1.00 94.88 75 ASP A C 1
ATOM 625 O O . ASP A 1 75 ? -13.367 -9.274 -9.387 1.00 94.88 75 ASP A O 1
ATOM 629 N N . ILE A 1 76 ? -11.804 -7.673 -9.440 1.00 93.00 76 ILE A N 1
ATOM 630 C CA . ILE A 1 76 ? -12.221 -7.036 -8.177 1.00 93.00 76 ILE A CA 1
ATOM 631 C C . ILE A 1 76 ? -13.621 -6.424 -8.309 1.00 93.00 76 ILE A C 1
ATOM 633 O O . ILE A 1 76 ? -14.459 -6.613 -7.429 1.00 93.00 76 ILE A O 1
ATOM 637 N N . SER A 1 77 ? -13.910 -5.730 -9.415 1.00 91.12 77 SER A N 1
ATOM 638 C CA . SER A 1 77 ? -15.234 -5.132 -9.648 1.00 91.12 77 SER A CA 1
ATOM 639 C C . SER A 1 77 ? -16.337 -6.194 -9.689 1.00 91.12 77 SER A C 1
ATOM 641 O O . SER A 1 77 ? -17.441 -5.964 -9.194 1.00 91.12 77 SER A O 1
ATOM 643 N N . ALA A 1 78 ? -16.039 -7.379 -10.230 1.00 91.38 78 ALA A N 1
ATOM 644 C CA . ALA A 1 78 ? -16.969 -8.503 -10.284 1.00 91.38 78 ALA A CA 1
ATOM 645 C C . ALA A 1 78 ? -17.311 -9.088 -8.900 1.00 91.38 78 ALA A C 1
ATOM 647 O O . ALA A 1 78 ? -18.374 -9.692 -8.755 1.00 91.38 78 ALA A O 1
ATOM 648 N N . LEU A 1 79 ? -16.478 -8.871 -7.870 1.00 86.62 79 LEU A N 1
ATOM 649 C CA . LEU A 1 79 ? -16.800 -9.239 -6.481 1.00 86.62 79 LEU A CA 1
ATOM 650 C C . LEU A 1 79 ? -17.927 -8.369 -5.890 1.00 86.62 79 LEU A C 1
ATOM 652 O O . LEU A 1 79 ? -18.518 -8.727 -4.868 1.00 86.62 79 LEU A O 1
ATOM 656 N N . GLY A 1 80 ? -18.242 -7.232 -6.523 1.00 78.69 80 GLY A N 1
ATOM 657 C CA . GLY A 1 80 ? -19.388 -6.380 -6.193 1.00 78.69 80 GLY A CA 1
ATOM 658 C C . GLY A 1 80 ? -19.298 -5.660 -4.843 1.00 78.69 80 GLY A C 1
ATOM 659 O O . GLY A 1 80 ? -20.296 -5.104 -4.391 1.00 78.69 80 GLY A O 1
ATOM 660 N N . TYR A 1 81 ? -18.139 -5.701 -4.178 1.00 71.31 81 TYR A N 1
ATOM 661 C CA . TYR A 1 81 ? -17.930 -5.130 -2.849 1.00 71.31 81 TYR A CA 1
ATOM 662 C C . TYR A 1 81 ? -16.444 -4.823 -2.610 1.00 71.31 81 TYR A C 1
ATOM 664 O O . TYR A 1 81 ? -15.739 -5.646 -2.037 1.00 71.31 81 TYR A O 1
ATOM 672 N N . ALA A 1 82 ? -15.962 -3.684 -3.115 1.00 76.56 82 ALA A N 1
ATOM 673 C CA . ALA A 1 82 ? -14.748 -2.987 -2.674 1.00 76.56 82 ALA A CA 1
ATOM 674 C C . ALA A 1 82 ? -14.476 -1.770 -3.568 1.00 76.56 82 ALA A C 1
ATOM 676 O O . ALA A 1 82 ? -14.799 -1.785 -4.758 1.00 76.56 82 ALA A O 1
ATOM 677 N N . ASN A 1 83 ? -13.801 -0.761 -3.023 1.00 86.12 83 ASN A N 1
ATOM 678 C CA . ASN A 1 83 ? -13.140 0.257 -3.838 1.00 86.12 83 ASN A CA 1
ATOM 679 C C . ASN A 1 83 ? -11.778 -0.264 -4.326 1.00 86.12 83 ASN A C 1
ATOM 681 O O . ASN A 1 83 ? -11.135 -1.052 -3.636 1.00 86.12 83 ASN A O 1
ATOM 685 N N . TYR A 1 84 ? -11.338 0.156 -5.514 1.00 91.94 84 TYR A N 1
ATOM 686 C CA . TYR A 1 84 ? -10.023 -0.190 -6.065 1.00 91.94 84 TYR A CA 1
ATOM 687 C C . TYR A 1 84 ? -9.344 1.031 -6.685 1.00 91.94 84 TYR A C 1
ATOM 689 O O . TYR A 1 84 ? -9.929 1.697 -7.541 1.00 91.94 84 TYR A O 1
ATOM 697 N N . SER A 1 85 ? -8.094 1.290 -6.306 1.00 93.06 85 SER A N 1
ATOM 698 C CA . SER A 1 85 ? -7.304 2.419 -6.812 1.00 93.06 85 SER A CA 1
ATOM 699 C C . SER A 1 85 ? -5.833 2.060 -7.043 1.00 93.06 85 SER A C 1
ATOM 701 O O . SER A 1 85 ? -5.221 1.281 -6.315 1.00 93.06 85 SER A O 1
ATOM 703 N N . ASP A 1 86 ? -5.212 2.671 -8.053 1.00 94.88 86 ASP A N 1
ATOM 704 C CA . ASP A 1 86 ? -3.758 2.601 -8.233 1.00 94.88 86 ASP A CA 1
ATOM 705 C C . ASP A 1 86 ? -3.090 3.821 -7.589 1.00 94.88 86 ASP A C 1
ATOM 707 O O . ASP A 1 86 ? -3.196 4.946 -8.087 1.00 94.88 86 ASP A O 1
ATOM 711 N N . HIS A 1 87 ? -2.379 3.618 -6.477 1.00 95.19 87 HIS A N 1
ATOM 712 C CA . HIS A 1 87 ? -1.730 4.725 -5.773 1.00 95.19 87 HIS A CA 1
ATOM 713 C C . HIS A 1 87 ? -0.420 5.154 -6.446 1.00 95.19 87 HIS A C 1
ATOM 715 O O . HIS A 1 87 ? 0.098 6.209 -6.101 1.00 95.19 87 HIS A O 1
ATOM 721 N N . ASN A 1 88 ? 0.072 4.446 -7.472 1.00 93.25 88 ASN A N 1
ATOM 722 C CA . ASN A 1 88 ? 1.106 4.997 -8.359 1.00 93.25 88 ASN A CA 1
ATOM 723 C C . ASN 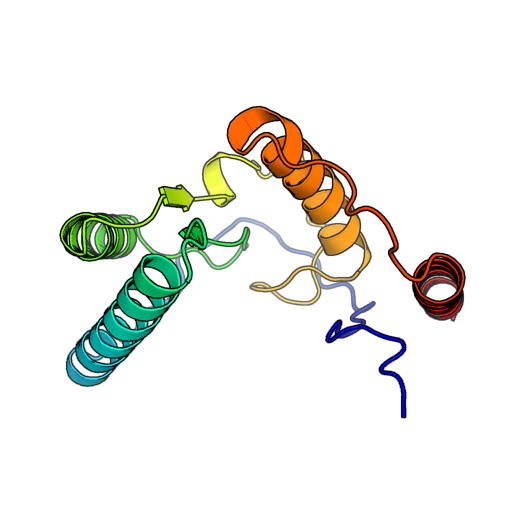A 1 88 ? 0.589 6.176 -9.199 1.00 93.25 88 ASN A C 1
ATOM 725 O O . ASN A 1 88 ? 1.402 6.946 -9.716 1.00 93.25 88 ASN A O 1
ATOM 729 N N . ILE A 1 89 ? -0.738 6.292 -9.354 1.00 92.69 89 ILE A N 1
ATOM 730 C CA . ILE A 1 89 ? -1.417 7.391 -10.051 1.00 92.69 89 ILE A CA 1
ATOM 731 C C . ILE A 1 89 ? -1.862 8.459 -9.047 1.00 92.69 89 ILE A C 1
ATOM 733 O O . ILE A 1 89 ? -1.595 9.638 -9.263 1.00 92.69 89 ILE A O 1
ATOM 737 N N . LEU A 1 90 ? -2.513 8.056 -7.947 1.00 92.12 90 LEU A N 1
ATOM 738 C CA . LEU A 1 90 ? -3.035 8.998 -6.942 1.00 92.12 90 LEU A CA 1
ATOM 739 C C . LEU A 1 90 ? -1.938 9.664 -6.099 1.00 92.12 90 LEU A C 1
ATOM 741 O O . LEU A 1 90 ? -2.101 10.803 -5.672 1.00 92.12 90 LEU A O 1
ATOM 745 N N . TYR A 1 91 ? -0.814 8.977 -5.891 1.00 90.88 91 TYR A N 1
ATOM 746 C CA . TYR A 1 91 ? 0.363 9.501 -5.205 1.00 90.88 91 TYR A CA 1
ATOM 747 C C . TYR A 1 91 ? 1.559 9.494 -6.172 1.00 90.88 91 TYR A C 1
ATOM 749 O O . TYR A 1 91 ? 2.386 8.575 -6.147 1.00 90.88 91 TYR A O 1
ATOM 757 N N . PRO A 1 92 ? 1.621 10.474 -7.096 1.00 83.12 92 PRO A N 1
ATOM 758 C CA . PRO A 1 92 ? 2.600 10.477 -8.174 1.00 83.12 92 PRO A CA 1
ATOM 759 C C . PRO A 1 92 ? 4.030 10.636 -7.654 1.00 83.12 92 PRO A C 1
ATOM 761 O O . PRO A 1 92 ? 4.275 11.087 -6.535 1.00 83.12 92 PRO A O 1
ATOM 764 N N . GLN A 1 93 ? 4.993 10.298 -8.513 1.00 78.88 93 GLN A N 1
ATOM 765 C CA . GLN A 1 93 ? 6.417 10.273 -8.169 1.00 78.88 93 GLN A CA 1
ATOM 766 C C . GLN A 1 93 ? 6.978 11.620 -7.710 1.00 78.88 93 GLN A C 1
ATOM 768 O O . GLN A 1 93 ? 7.956 11.630 -6.976 1.00 78.88 93 GLN A O 1
ATOM 773 N N . ASP A 1 94 ? 6.350 12.738 -8.068 1.00 85.19 94 ASP A N 1
ATOM 774 C CA . ASP A 1 94 ? 6.775 14.063 -7.606 1.00 85.19 94 ASP A CA 1
ATOM 775 C C . ASP A 1 94 ? 6.628 14.233 -6.082 1.00 85.19 94 ASP A C 1
ATOM 777 O O . ASP A 1 94 ? 7.313 15.058 -5.481 1.00 85.19 94 ASP A O 1
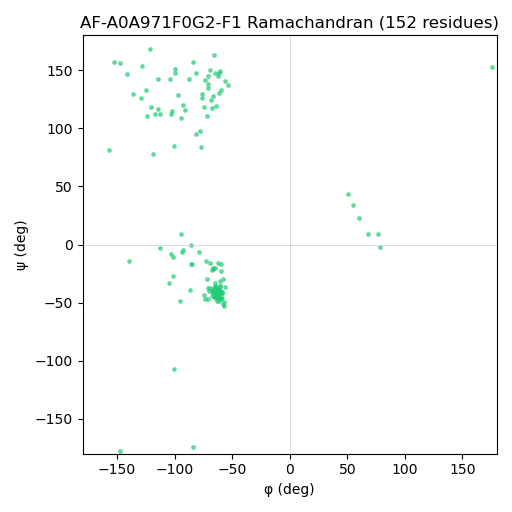ATOM 781 N N . ASN A 1 95 ? 5.792 13.412 -5.434 1.00 89.62 95 ASN A N 1
ATOM 782 C CA . ASN A 1 95 ? 5.661 13.364 -3.975 1.00 89.62 95 ASN A CA 1
ATOM 783 C C . ASN A 1 95 ? 6.690 12.434 -3.307 1.00 89.62 95 ASN A C 1
ATOM 785 O O . ASN A 1 95 ? 6.703 12.276 -2.084 1.00 89.62 95 ASN A O 1
ATOM 789 N N . ILE A 1 96 ? 7.547 11.790 -4.100 1.00 92.12 96 ILE A N 1
ATOM 790 C CA . ILE A 1 96 ? 8.458 10.735 -3.677 1.00 92.12 96 ILE A CA 1
ATOM 791 C C . ILE A 1 96 ? 9.903 11.159 -3.965 1.00 92.12 96 ILE A C 1
ATOM 793 O O . ILE A 1 96 ? 10.318 11.284 -5.116 1.00 92.12 96 ILE A O 1
ATOM 797 N N . ASP A 1 97 ? 10.725 11.275 -2.922 1.00 95.12 97 ASP A N 1
ATOM 798 C CA . ASP A 1 97 ? 12.169 11.407 -3.099 1.00 95.12 97 ASP A CA 1
ATOM 799 C C . ASP A 1 97 ? 12.790 10.044 -3.421 1.00 95.12 97 ASP A C 1
ATOM 801 O O . ASP A 1 97 ? 13.107 9.233 -2.547 1.00 95.12 97 ASP A O 1
ATOM 805 N N . LYS A 1 98 ? 13.005 9.806 -4.715 1.00 94.50 98 LYS A N 1
ATOM 806 C CA . LYS A 1 98 ? 13.628 8.580 -5.221 1.00 94.50 98 LYS A CA 1
ATOM 807 C C . LYS A 1 98 ? 15.044 8.329 -4.697 1.00 94.50 98 LYS A C 1
ATOM 809 O O . LYS A 1 98 ? 15.527 7.206 -4.788 1.00 94.50 98 LYS A O 1
ATOM 814 N N . SER A 1 99 ? 15.719 9.340 -4.146 1.00 96.38 99 SER A N 1
ATOM 815 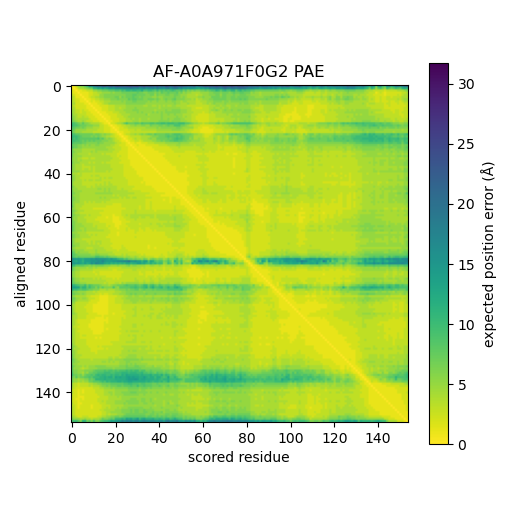C CA . SER A 1 99 ? 17.057 9.188 -3.571 1.00 96.38 99 SER A CA 1
ATOM 816 C C . SER A 1 99 ? 17.065 8.718 -2.118 1.00 96.38 99 SER A C 1
ATOM 818 O O . SER A 1 99 ? 18.107 8.247 -1.666 1.00 96.38 99 SER A O 1
ATOM 820 N N . SER A 1 100 ? 15.938 8.819 -1.403 1.00 96.50 100 SER A N 1
ATOM 821 C CA . SER A 1 100 ? 15.907 8.608 0.049 1.00 96.50 100 SER A CA 1
ATOM 822 C C . SER A 1 100 ? 14.698 7.837 0.584 1.00 96.50 100 SER A C 1
ATOM 824 O O . SER A 1 100 ? 14.755 7.388 1.723 1.00 96.50 100 SER A O 1
ATOM 826 N N . HIS A 1 101 ? 13.621 7.646 -0.186 1.00 97.19 101 HIS A N 1
ATOM 827 C CA . HIS A 1 101 ? 12.356 7.094 0.327 1.00 97.19 101 HIS A CA 1
ATOM 828 C C . HIS A 1 101 ? 12.189 5.570 0.190 1.00 97.19 101 HIS A C 1
ATOM 830 O O . HIS A 1 101 ? 11.206 5.031 0.698 1.00 97.19 101 HIS A O 1
ATOM 836 N N . PHE A 1 102 ? 13.100 4.854 -0.473 1.00 97.25 102 PHE A N 1
ATOM 837 C CA . PHE A 1 102 ? 12.953 3.416 -0.737 1.00 97.25 102 PHE A CA 1
ATOM 838 C C . PHE A 1 102 ? 13.990 2.566 -0.018 1.00 97.25 102 PHE A C 1
ATOM 840 O O . PHE A 1 102 ? 15.153 2.949 0.101 1.00 97.25 102 PHE A O 1
ATOM 847 N N . PHE A 1 103 ? 13.537 1.401 0.441 1.00 97.50 103 PHE A N 1
ATOM 848 C CA . PHE A 1 103 ? 14.391 0.340 0.962 1.00 97.50 103 PHE A CA 1
ATOM 849 C C . PHE A 1 103 ? 14.885 -0.571 -0.167 1.00 97.50 103 PHE A C 1
ATOM 851 O O . PHE A 1 103 ? 16.043 -0.969 -0.163 1.00 97.50 103 PHE A O 1
ATOM 858 N N . ASP A 1 104 ? 14.006 -0.861 -1.129 1.00 96.00 104 ASP A N 1
ATOM 859 C CA . ASP A 1 104 ? 14.281 -1.582 -2.373 1.00 96.00 104 ASP A CA 1
ATOM 860 C C . ASP A 1 104 ? 13.358 -1.042 -3.491 1.00 96.00 104 ASP A C 1
ATOM 862 O O . ASP A 1 104 ? 12.557 -0.137 -3.265 1.00 96.00 104 ASP A O 1
ATOM 866 N N . ILE A 1 105 ? 13.421 -1.598 -4.703 1.00 95.00 105 ILE A N 1
ATOM 867 C CA . ILE A 1 105 ? 12.597 -1.151 -5.847 1.00 95.00 105 ILE A CA 1
ATOM 868 C C . ILE A 1 105 ? 11.065 -1.306 -5.656 1.00 95.00 105 ILE A C 1
ATOM 870 O O . ILE A 1 105 ? 10.266 -0.736 -6.413 1.00 95.00 105 ILE A O 1
ATOM 874 N N . LEU A 1 106 ? 10.623 -2.095 -4.674 1.00 94.44 106 LEU A N 1
ATOM 875 C CA . LEU A 1 106 ? 9.219 -2.408 -4.391 1.00 94.44 106 LEU A CA 1
ATOM 876 C C . LEU A 1 106 ? 8.674 -1.678 -3.159 1.00 94.44 106 LEU A C 1
ATOM 878 O O . LEU A 1 106 ? 7.487 -1.356 -3.144 1.00 94.44 106 LEU A O 1
ATOM 882 N N . HIS A 1 107 ? 9.502 -1.430 -2.147 1.00 95.88 107 HIS A N 1
ATOM 883 C CA 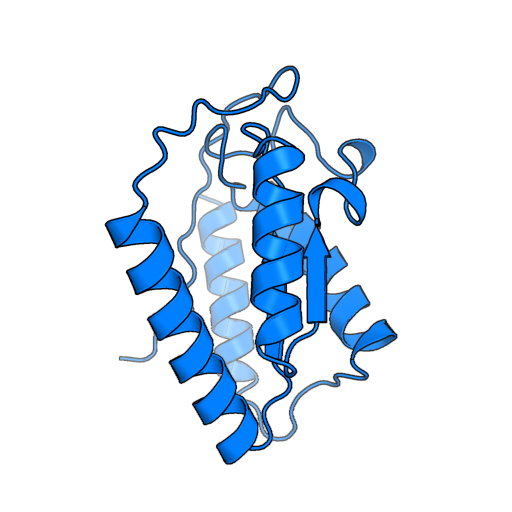. HIS A 1 107 ? 9.059 -1.065 -0.807 1.00 95.88 107 HIS A CA 1
ATOM 884 C C . HIS A 1 107 ? 9.684 0.242 -0.323 1.00 95.88 107 HIS A C 1
ATOM 886 O O . HIS A 1 107 ? 10.902 0.442 -0.362 1.00 95.88 107 HIS A O 1
ATOM 892 N N . PHE A 1 108 ? 8.840 1.118 0.223 1.00 96.50 108 PHE A N 1
ATOM 893 C CA . PHE A 1 108 ? 9.312 2.288 0.950 1.00 96.50 108 PHE A CA 1
ATOM 894 C C . PHE A 1 108 ? 10.142 1.894 2.177 1.00 96.50 108 PHE A C 1
ATOM 896 O O . PHE A 1 108 ? 9.861 0.904 2.853 1.00 96.50 108 PHE A O 1
ATOM 903 N N . ASN A 1 109 ? 11.125 2.729 2.502 1.00 96.81 109 ASN A N 1
ATOM 904 C CA . ASN A 1 109 ? 11.727 2.746 3.831 1.00 96.81 109 ASN A CA 1
ATOM 905 C C . ASN A 1 109 ? 10.890 3.622 4.784 1.00 96.81 109 ASN A C 1
ATOM 907 O O . ASN A 1 109 ? 9.820 4.112 4.423 1.00 96.81 109 ASN A O 1
ATOM 911 N N . CYS A 1 110 ? 11.356 3.844 6.011 1.00 95.81 110 CYS A N 1
ATOM 912 C CA . CYS A 1 110 ? 10.635 4.623 7.016 1.00 95.81 110 CYS A CA 1
ATOM 913 C C . CYS A 1 110 ? 10.362 6.080 6.598 1.00 95.81 110 CYS A C 1
ATOM 915 O O . CYS A 1 110 ? 9.316 6.622 6.960 1.00 95.81 110 CYS A O 1
ATOM 917 N N . TYR A 1 111 ? 11.236 6.701 5.800 1.00 95.38 111 TYR A N 1
ATOM 918 C CA . TYR A 1 111 ? 11.046 8.066 5.300 1.00 95.38 111 TYR A CA 1
ATOM 919 C C . TYR A 1 111 ? 9.933 8.127 4.249 1.00 95.38 111 TYR A C 1
ATOM 921 O O . TYR A 1 111 ? 9.020 8.949 4.359 1.00 95.38 111 TYR A O 1
ATOM 929 N N . GLY A 1 112 ? 9.961 7.206 3.279 1.00 95.75 112 GLY A N 1
ATOM 930 C CA . GLY A 1 112 ? 8.904 7.074 2.276 1.00 95.75 112 GLY A CA 1
ATOM 931 C C . GLY A 1 112 ? 7.567 6.673 2.890 1.00 95.75 112 GLY A C 1
ATOM 932 O O . GLY A 1 112 ? 6.544 7.286 2.596 1.00 95.75 112 GLY A O 1
ATOM 933 N N . ALA A 1 113 ? 7.580 5.711 3.815 1.00 94.94 113 ALA A N 1
ATOM 934 C CA . ALA A 1 113 ? 6.391 5.250 4.520 1.00 94.94 113 ALA A CA 1
ATOM 935 C C . ALA A 1 113 ? 5.750 6.378 5.335 1.00 94.94 113 ALA A C 1
ATOM 937 O O . ALA A 1 113 ? 4.537 6.527 5.290 1.00 94.94 113 ALA A O 1
ATOM 938 N N . LYS A 1 114 ? 6.538 7.229 6.011 1.00 93.06 114 LYS A N 1
ATOM 939 C CA . LYS A 1 114 ? 6.012 8.418 6.702 1.00 93.06 114 LYS A CA 1
ATOM 940 C C . LYS A 1 114 ? 5.248 9.333 5.742 1.00 93.06 114 LYS A C 1
ATOM 942 O O . LYS A 1 114 ? 4.124 9.724 6.040 1.00 93.06 114 LYS A O 1
ATOM 947 N N . LYS A 1 115 ? 5.847 9.662 4.594 1.00 94.81 115 LYS A N 1
ATOM 948 C CA . LYS A 1 115 ? 5.230 10.537 3.585 1.00 94.81 115 LYS A CA 1
ATOM 949 C C . LYS A 1 115 ? 3.988 9.934 2.945 1.00 94.81 115 LYS A C 1
ATOM 951 O O . LYS A 1 115 ? 3.003 10.638 2.736 1.00 94.81 115 LYS A O 1
ATOM 956 N N . TYR A 1 116 ? 4.012 8.634 2.694 1.00 95.88 116 TYR A N 1
ATOM 957 C CA . TYR A 1 116 ? 2.855 7.924 2.178 1.00 95.88 116 TYR A CA 1
ATOM 958 C C . TYR A 1 116 ? 1.725 7.807 3.210 1.00 95.88 116 TYR A C 1
ATOM 960 O O . TYR A 1 116 ? 0.564 7.966 2.852 1.00 95.88 116 TYR A O 1
ATOM 968 N N . SER A 1 117 ? 2.047 7.599 4.490 1.00 93.62 117 SER A N 1
ATOM 969 C CA . SER A 1 117 ? 1.059 7.576 5.574 1.00 93.62 117 SER A CA 1
ATOM 970 C C . SER A 1 117 ? 0.379 8.931 5.779 1.00 93.62 117 SER A C 1
ATOM 972 O O . SER A 1 117 ? -0.814 8.951 6.063 1.00 93.62 117 SER A O 1
ATOM 974 N N . GLU A 1 118 ? 1.094 10.052 5.599 1.00 93.88 118 GLU A N 1
ATOM 975 C CA . GLU A 1 118 ? 0.497 11.402 5.587 1.00 93.88 118 GLU A CA 1
ATOM 976 C C . GLU A 1 118 ? -0.598 11.484 4.501 1.00 93.88 118 GLU A C 1
ATOM 978 O O . GLU A 1 118 ? -1.755 11.756 4.817 1.00 93.88 118 GLU A O 1
ATOM 983 N N . PHE A 1 119 ? -0.278 11.113 3.257 1.00 95.25 119 PHE A N 1
ATOM 984 C CA . PHE A 1 119 ? -1.255 11.048 2.159 1.00 95.25 119 PHE A CA 1
ATOM 985 C C . PHE A 1 119 ? -2.426 10.095 2.446 1.00 95.25 119 PHE A C 1
ATOM 987 O O . PHE A 1 119 ? -3.583 10.447 2.228 1.00 95.25 119 PHE A O 1
ATOM 994 N N . LEU A 1 120 ? -2.143 8.887 2.944 1.00 93.88 120 LEU A N 1
ATOM 995 C CA . LEU A 1 120 ? -3.180 7.892 3.215 1.00 93.88 120 LEU A CA 1
ATOM 996 C C . LEU A 1 120 ? -4.138 8.370 4.316 1.00 93.88 120 LEU A C 1
ATOM 998 O O . LEU A 1 120 ? -5.338 8.132 4.223 1.00 93.88 120 LEU A O 1
ATOM 1002 N N . SER A 1 121 ? -3.623 9.082 5.325 1.00 93.19 121 SER A N 1
ATOM 1003 C CA . SER A 1 121 ? -4.447 9.671 6.383 1.00 93.19 121 SER A CA 1
ATOM 1004 C C . SER A 1 121 ? -5.393 10.750 5.853 1.00 93.19 121 SER A C 1
ATOM 1006 O O . SER A 1 121 ? -6.562 10.765 6.229 1.00 93.19 121 SER A O 1
ATOM 1008 N N . GLU A 1 122 ? -4.931 11.597 4.929 1.00 93.50 122 GLU A N 1
ATOM 1009 C CA . GLU A 1 122 ? -5.777 12.599 4.274 1.00 93.50 122 GLU A CA 1
ATOM 1010 C C . GLU A 1 122 ? -6.882 11.930 3.452 1.00 93.50 122 GLU A C 1
ATOM 1012 O O . GLU A 1 122 ? -8.045 12.297 3.600 1.00 93.50 122 GLU A O 1
ATOM 1017 N N . LEU A 1 123 ? -6.537 10.902 2.670 1.00 93.19 123 LEU A N 1
ATOM 1018 C CA . LEU A 1 123 ? -7.483 10.122 1.867 1.00 93.19 123 LEU A CA 1
ATOM 1019 C C . LEU A 1 123 ? -8.544 9.427 2.737 1.00 93.19 123 LEU A C 1
ATOM 1021 O O . LEU A 1 123 ? -9.728 9.440 2.412 1.00 93.19 123 LEU A O 1
ATOM 1025 N N . PHE A 1 124 ? -8.150 8.854 3.875 1.00 91.94 124 PHE A N 1
ATOM 1026 C CA . PHE A 1 124 ? -9.077 8.256 4.841 1.00 91.94 124 PHE A CA 1
ATOM 1027 C C . PHE A 1 124 ? -10.075 9.263 5.417 1.00 91.94 124 PHE A C 1
ATOM 1029 O O . PHE A 1 124 ? -11.254 8.943 5.566 1.00 91.94 124 PHE A O 1
ATOM 1036 N N . VAL A 1 125 ? -9.635 10.487 5.699 1.00 93.69 125 VAL A N 1
ATOM 1037 C CA . VAL A 1 125 ? -10.528 11.542 6.186 1.00 93.69 125 VAL A CA 1
ATOM 1038 C C . VAL A 1 125 ? -11.427 12.065 5.061 1.00 93.69 125 VAL A C 1
ATOM 1040 O O . VAL A 1 125 ? -12.632 12.207 5.264 1.00 93.69 125 VAL A O 1
ATOM 1043 N N . SER A 1 126 ? -10.869 12.365 3.884 1.00 93.44 126 SER A N 1
ATOM 1044 C CA . SER A 1 126 ? -11.602 13.031 2.800 1.00 93.44 126 SER A CA 1
ATOM 1045 C C . SER A 1 126 ? -12.585 12.116 2.081 1.00 93.44 126 SER A C 1
ATOM 1047 O O . SER A 1 126 ? -13.711 12.534 1.811 1.00 93.44 126 SER A O 1
ATOM 1049 N N . ASP A 1 127 ? -12.167 10.887 1.783 1.00 91.12 127 ASP A N 1
ATOM 1050 C CA . ASP A 1 127 ? -12.892 10.000 0.870 1.00 91.12 127 ASP A CA 1
ATOM 1051 C C . ASP A 1 127 ? -13.703 8.950 1.633 1.00 91.12 127 ASP A C 1
ATOM 1053 O O . ASP A 1 127 ? -14.741 8.508 1.146 1.00 91.12 127 ASP A O 1
ATOM 1057 N N . TYR A 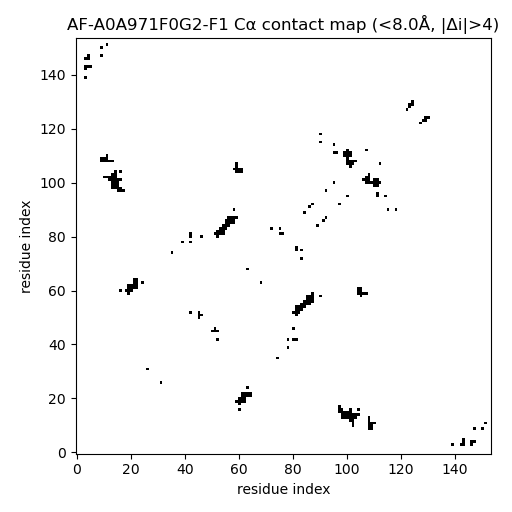1 128 ? -13.264 8.599 2.847 1.00 90.31 128 TYR A N 1
ATOM 1058 C CA . TYR A 1 128 ? -13.905 7.582 3.690 1.00 90.31 128 TYR A CA 1
ATOM 1059 C C . TYR A 1 128 ? -14.541 8.153 4.962 1.00 90.31 128 TYR A C 1
ATOM 1061 O O . TYR A 1 128 ? -15.154 7.416 5.730 1.00 90.31 128 TYR A O 1
ATOM 1069 N N . GLY A 1 129 ? -14.412 9.462 5.207 1.00 92.19 129 GLY A N 1
ATOM 1070 C CA . GLY A 1 129 ? -15.015 10.118 6.369 1.00 92.19 129 GLY A CA 1
ATOM 1071 C C . GLY A 1 129 ? -14.523 9.569 7.711 1.00 92.19 129 GLY A C 1
ATOM 1072 O O . GLY A 1 129 ? -15.231 9.693 8.712 1.00 92.19 129 GLY A O 1
ATOM 1073 N N . LEU A 1 130 ? -13.343 8.941 7.737 1.00 91.75 130 LEU A N 1
ATOM 1074 C CA . LEU A 1 130 ? -12.792 8.361 8.953 1.00 91.75 130 LEU A CA 1
ATOM 1075 C C . LEU A 1 130 ? -12.358 9.467 9.915 1.00 91.75 130 LEU A C 1
ATOM 1077 O O . LEU A 1 130 ? -11.746 10.463 9.530 1.00 91.75 130 LEU A O 1
ATOM 1081 N N . SER A 1 131 ? -12.657 9.259 11.191 1.00 89.75 131 SER A N 1
ATOM 1082 C CA . SER A 1 131 ? -12.204 10.098 12.294 1.00 89.75 131 SER A CA 1
ATOM 1083 C C . SER A 1 131 ? -11.406 9.270 13.291 1.00 89.75 131 SER A C 1
ATOM 1085 O O . SER A 1 131 ? -11.416 8.038 13.264 1.00 89.75 131 SER A O 1
ATOM 1087 N N . GLU A 1 132 ? -10.728 9.954 14.206 1.00 84.94 132 GLU A N 1
ATOM 1088 C CA . GLU A 1 132 ? -10.075 9.303 15.338 1.00 84.94 132 GLU A CA 1
ATOM 1089 C C . GLU A 1 132 ? -11.072 8.417 16.101 1.00 84.94 132 GLU A C 1
ATOM 1091 O O . GLU A 1 132 ? -12.227 8.791 16.320 1.00 84.94 132 GLU A O 1
ATOM 1096 N N . THR A 1 133 ? -10.625 7.220 16.483 1.00 84.38 133 THR A N 1
ATOM 1097 C CA . THR A 1 133 ? -11.438 6.279 17.257 1.00 84.38 133 THR A CA 1
ATOM 1098 C C . THR A 1 133 ? -11.501 6.725 18.717 1.00 84.38 133 THR A C 1
ATOM 1100 O O . THR A 1 133 ? -10.477 7.000 19.347 1.00 84.38 133 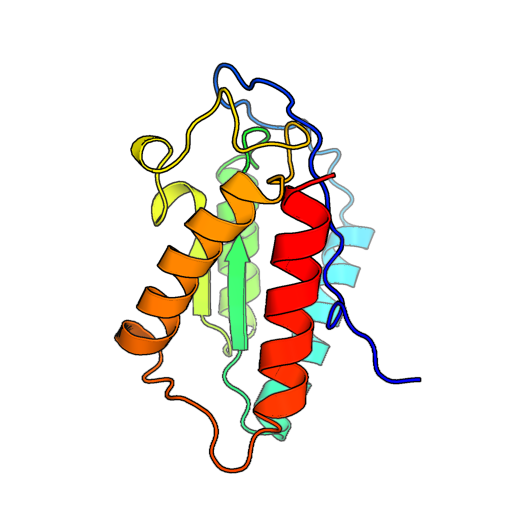THR A O 1
ATOM 1103 N N . GLU A 1 134 ? -12.708 6.796 19.275 1.00 87.06 134 GLU A N 1
ATOM 1104 C CA . GLU A 1 134 ? -12.901 7.142 20.682 1.00 87.06 134 GLU A CA 1
ATOM 1105 C C . GLU A 1 134 ? -12.432 6.012 21.613 1.00 87.06 134 GLU A C 1
ATOM 1107 O O . GLU A 1 134 ? -12.594 4.829 21.323 1.00 87.06 134 GLU A O 1
ATOM 1112 N N . GLY A 1 135 ? -11.879 6.369 22.777 1.00 87.81 135 GLY A N 1
ATOM 1113 C CA . GLY A 1 135 ? -11.482 5.390 23.800 1.00 87.81 135 GLY A CA 1
ATOM 1114 C C . GLY A 1 135 ? -10.184 4.629 23.505 1.00 87.81 135 GLY A C 1
ATOM 1115 O O . GLY A 1 135 ? -9.845 3.699 24.239 1.00 87.81 135 GLY A O 1
ATOM 1116 N N . GLU A 1 136 ? -9.441 5.034 22.476 1.00 87.69 136 GLU A N 1
ATOM 1117 C CA . GLU A 1 136 ? -8.130 4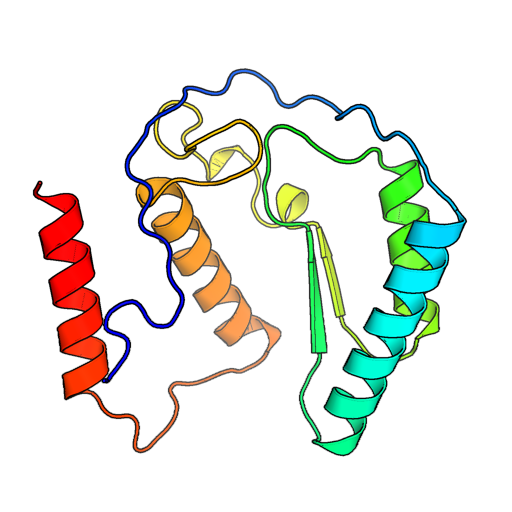.475 22.156 1.00 87.69 136 GLU A CA 1
ATOM 1118 C C . GLU A 1 136 ? -7.114 4.660 23.291 1.00 87.69 136 GLU A C 1
ATOM 1120 O O . GLU A 1 136 ? -7.120 5.641 24.043 1.00 87.69 136 GLU A O 1
ATOM 1125 N N . ASN A 1 137 ? -6.179 3.713 23.399 1.00 92.06 137 ASN A N 1
ATOM 1126 C CA . ASN A 1 137 ? -5.106 3.785 24.386 1.00 92.06 137 ASN A CA 1
ATOM 1127 C C . ASN A 1 137 ? -4.034 4.785 23.927 1.00 92.06 137 ASN A C 1
ATOM 1129 O O . ASN A 1 137 ? -3.015 4.412 23.341 1.00 92.06 137 ASN A O 1
ATOM 1133 N N . THR A 1 138 ? -4.264 6.065 24.210 1.00 91.81 138 THR A N 1
ATOM 1134 C CA . THR A 1 138 ? -3.374 7.173 23.831 1.00 91.81 138 THR A CA 1
ATOM 1135 C C . THR A 1 138 ? -1.947 6.992 24.345 1.00 91.81 138 THR A C 1
ATOM 1137 O O . THR A 1 138 ? -0.999 7.282 23.622 1.00 91.81 138 THR A O 1
ATOM 1140 N N . ALA A 1 139 ? -1.767 6.440 25.549 1.00 94.12 139 ALA A N 1
ATOM 1141 C CA . ALA A 1 139 ? -0.443 6.162 26.104 1.00 94.12 139 ALA A CA 1
ATOM 1142 C C . ALA A 1 139 ? 0.315 5.103 25.287 1.00 94.12 139 ALA A C 1
ATOM 1144 O O . ALA A 1 139 ? 1.519 5.229 25.069 1.00 94.12 139 ALA A O 1
ATOM 1145 N N . LEU A 1 140 ? -0.385 4.073 24.802 1.00 93.75 140 LEU A N 1
ATOM 1146 C CA . LEU A 1 140 ? 0.207 3.075 23.917 1.00 93.75 140 LEU A CA 1
ATOM 1147 C C . LEU A 1 140 ? 0.561 3.675 22.551 1.00 93.75 140 LEU A C 1
ATOM 1149 O O . LEU A 1 140 ? 1.656 3.427 22.054 1.00 93.75 140 LEU A O 1
ATOM 1153 N N . TRP A 1 141 ? -0.327 4.474 21.955 1.00 91.94 141 TRP A N 1
ATOM 1154 C CA . TRP A 1 141 ? -0.043 5.160 20.689 1.00 91.94 141 TRP A CA 1
ATOM 1155 C C . TRP A 1 141 ? 1.139 6.127 20.801 1.00 91.94 141 TRP A C 1
ATOM 1157 O O . TRP A 1 141 ? 1.998 6.134 19.919 1.00 91.94 141 TRP A O 1
ATOM 1167 N N . GLN A 1 142 ? 1.258 6.847 21.919 1.00 94.69 142 GLN A N 1
ATOM 1168 C CA . GLN A 1 142 ? 2.423 7.685 22.192 1.00 94.69 142 GLN A CA 1
ATOM 1169 C C . GLN A 1 142 ? 3.702 6.847 22.318 1.00 94.69 142 GLN A C 1
ATOM 1171 O O . GLN A 1 142 ? 4.697 7.163 21.678 1.00 94.69 142 GLN A O 1
ATOM 1176 N N . ALA A 1 143 ? 3.671 5.732 23.056 1.00 95.94 143 ALA A N 1
ATOM 1177 C CA . ALA A 1 143 ? 4.834 4.851 23.187 1.00 95.94 143 ALA A CA 1
ATOM 1178 C C . ALA A 1 143 ? 5.294 4.269 21.835 1.00 95.94 143 ALA A C 1
ATOM 1180 O O . ALA A 1 143 ? 6.493 4.114 21.602 1.00 95.94 143 ALA A O 1
ATOM 1181 N N . ARG A 1 144 ? 4.356 3.970 20.926 1.00 94.69 144 ARG A N 1
ATOM 1182 C CA . ARG A 1 144 ? 4.658 3.536 19.550 1.00 94.69 144 ARG A CA 1
ATOM 1183 C C . ARG A 1 144 ? 5.347 4.645 18.752 1.00 94.69 144 ARG A C 1
ATOM 1185 O O . ARG A 1 144 ? 6.353 4.383 18.093 1.00 94.69 144 ARG A O 1
ATOM 1192 N N . ALA A 1 145 ? 4.840 5.875 18.841 1.00 93.00 145 ALA A N 1
ATOM 1193 C CA . ALA A 1 145 ? 5.446 7.036 18.192 1.00 93.00 145 ALA A CA 1
ATOM 1194 C C . ALA A 1 145 ? 6.860 7.315 18.733 1.00 93.00 145 ALA A C 1
ATOM 1196 O O . ALA A 1 145 ? 7.794 7.492 17.953 1.00 93.00 145 ALA A O 1
ATOM 1197 N N . ASP A 1 146 ? 7.041 7.267 20.053 1.00 95.38 146 ASP A N 1
ATOM 1198 C CA . ASP A 1 146 ? 8.339 7.461 20.704 1.00 95.38 146 ASP A CA 1
ATOM 1199 C C . ASP A 1 146 ? 9.343 6.376 20.287 1.00 95.38 146 ASP A C 1
ATOM 1201 O O . ASP A 1 146 ? 10.500 6.681 19.996 1.00 95.38 146 ASP A O 1
ATOM 1205 N N . ASN A 1 147 ? 8.903 5.115 20.191 1.00 94.88 147 ASN A N 1
ATOM 1206 C CA . ASN A 1 147 ? 9.734 4.016 19.700 1.00 94.88 147 ASN A CA 1
ATOM 1207 C C . ASN A 1 147 ? 10.151 4.220 18.234 1.00 94.88 147 ASN A C 1
ATOM 1209 O O . ASN A 1 147 ? 11.314 4.012 17.891 1.00 94.88 147 ASN A O 1
ATOM 1213 N N . PHE A 1 148 ? 9.237 4.675 17.370 1.00 93.31 148 PHE A N 1
ATOM 1214 C CA . PHE A 1 148 ? 9.565 5.016 15.983 1.00 93.31 148 PHE A CA 1
ATOM 1215 C C . PHE A 1 148 ? 10.615 6.133 15.900 1.00 93.31 148 PHE A C 1
ATOM 1217 O O . PHE A 1 148 ? 11.603 5.997 15.179 1.00 93.31 148 PHE A O 1
ATOM 1224 N N . LEU A 1 149 ? 10.449 7.204 16.681 1.00 93.44 149 LEU A N 1
ATOM 1225 C CA . LEU A 1 149 ? 11.423 8.295 16.754 1.00 93.44 149 LEU A CA 1
ATOM 1226 C C . LEU A 1 149 ? 12.774 7.820 17.301 1.00 93.44 149 LEU A C 1
ATOM 1228 O O . LEU A 1 149 ? 13.814 8.218 16.784 1.00 93.44 149 LEU A O 1
ATOM 1232 N N . TYR A 1 150 ? 12.774 6.942 18.305 1.00 94.44 150 TYR A N 1
ATOM 1233 C CA . TYR A 1 150 ? 13.994 6.339 18.834 1.00 94.44 150 TYR A CA 1
ATOM 1234 C C . TYR A 1 150 ? 14.750 5.545 17.765 1.00 94.44 150 TYR A C 1
ATOM 1236 O O . TYR A 1 150 ? 15.959 5.728 17.630 1.00 94.44 150 TYR A O 1
ATOM 1244 N N . MET A 1 151 ? 14.049 4.719 16.979 1.00 93.75 151 MET A N 1
ATOM 1245 C CA . MET A 1 151 ? 14.647 3.949 15.882 1.00 93.75 151 MET A CA 1
ATOM 1246 C C . MET A 1 151 ? 15.194 4.841 14.762 1.00 93.75 151 MET A C 1
ATOM 1248 O O . MET A 1 151 ? 16.206 4.496 14.163 1.00 93.75 151 MET A O 1
ATOM 1252 N N . LEU A 1 152 ? 14.574 5.997 14.497 1.00 89.62 152 LEU A N 1
ATOM 1253 C CA . LEU A 1 152 ? 15.079 6.976 13.524 1.00 89.62 152 LEU A CA 1
ATOM 1254 C C . LEU A 1 152 ? 16.392 7.654 13.947 1.00 89.62 152 LEU A C 1
ATOM 1256 O O . LEU A 1 152 ? 17.087 8.198 13.095 1.00 89.62 152 LEU A O 1
ATOM 1260 N N . MET A 1 153 ? 16.707 7.674 15.245 1.00 89.00 153 MET A N 1
ATOM 1261 C CA . MET A 1 153 ? 17.916 8.310 15.783 1.00 89.00 153 MET A CA 1
ATOM 1262 C C . MET A 1 153 ? 19.110 7.353 15.923 1.00 89.00 153 MET A C 1
ATOM 1264 O O . MET A 1 153 ? 20.182 7.809 16.327 1.00 89.00 153 MET A O 1
ATOM 1268 N N . GLN A 1 154 ? 18.926 6.055 15.655 1.00 79.19 154 GLN A N 1
ATOM 1269 C CA . GLN A 1 154 ? 19.999 5.049 15.654 1.00 79.19 154 GLN A CA 1
ATOM 1270 C C . GLN A 1 154 ? 20.717 5.013 14.304 1.00 79.19 154 GLN A C 1
ATOM 1272 O O . GLN A 1 154 ? 21.961 4.876 14.322 1.00 79.19 154 GLN A O 1
#

Mean predicted aligned error: 4.08 Å

Foldseek 3Di:
DDDLQNPDDAFQAWDFDDAADAADDPDDPVVVVVVLVVVLVVQVVCVVVVHQAEEEADDFSHDHDVVVVVVVVVSNVVSVGHHYYYCCVVVPCVLPDSGGQPNDRGGGHPNVVVSVVVVVVVCCCPVVVDDDDPPDPVVSVVSSVVVSVVVVVD